Protein AF-A0A1S7LLH4-F1 (afdb_monomer_lite)

Structure (mmCIF, N/CA/C/O backbone):
data_AF-A0A1S7LLH4-F1
#
_entry.id   AF-A0A1S7LLH4-F1
#
loop_
_atom_site.group_PDB
_atom_site.id
_atom_site.type_symbol
_atom_site.label_atom_id
_atom_site.label_alt_id
_atom_site.label_comp_id
_atom_site.label_asym_id
_atom_site.label_entity_id
_atom_site.label_seq_id
_atom_site.pdbx_PDB_ins_code
_atom_site.Cartn_x
_atom_site.Cartn_y
_atom_site.Cartn_z
_atom_site.occupancy
_atom_site.B_iso_or_equiv
_atom_site.auth_seq_id
_atom_site.auth_comp_id
_atom_site.auth_asym_id
_atom_site.auth_atom_id
_atom_site.pdbx_PDB_model_num
ATOM 1 N N . MET A 1 1 ? -11.980 6.914 12.375 1.00 86.25 1 MET A N 1
ATOM 2 C CA . MET A 1 1 ? -11.325 5.620 12.648 1.00 86.25 1 MET A CA 1
ATOM 3 C C . MET A 1 1 ? -11.831 4.534 11.709 1.00 86.25 1 MET A C 1
ATOM 5 O O . MET A 1 1 ? -11.052 4.061 10.903 1.00 86.25 1 MET A O 1
ATOM 9 N N . GLU A 1 2 ? -13.122 4.188 11.729 1.00 92.25 2 GLU A N 1
ATOM 10 C CA . GLU A 1 2 ? -13.678 3.122 10.872 1.00 92.25 2 GLU A CA 1
ATOM 11 C C . GLU A 1 2 ? -13.379 3.289 9.371 1.00 92.25 2 GLU A C 1
ATOM 13 O O . GLU A 1 2 ? -12.953 2.337 8.723 1.00 92.25 2 GLU A O 1
ATOM 18 N N . HIS A 1 3 ? -13.545 4.500 8.827 1.00 92.69 3 HIS A N 1
ATOM 19 C CA . HIS A 1 3 ? -13.207 4.790 7.431 1.00 92.69 3 HIS A CA 1
ATOM 20 C C . HIS A 1 3 ? -11.737 4.478 7.104 1.00 92.69 3 HIS A C 1
ATOM 22 O O . HIS A 1 3 ? -11.473 3.746 6.154 1.00 92.69 3 HIS A O 1
ATOM 28 N N . ALA A 1 4 ? -10.808 4.968 7.930 1.00 92.25 4 ALA A N 1
ATOM 29 C CA . ALA A 1 4 ? -9.373 4.751 7.769 1.00 92.25 4 ALA A CA 1
ATOM 30 C C . ALA A 1 4 ? -9.001 3.260 7.866 1.00 92.25 4 ALA A C 1
ATOM 32 O O . ALA A 1 4 ? -8.251 2.759 7.036 1.00 92.25 4 ALA A O 1
ATOM 33 N N . LEU A 1 5 ? -9.597 2.510 8.803 1.00 94.12 5 LEU A N 1
ATOM 34 C CA . LEU A 1 5 ? -9.387 1.059 8.905 1.00 94.12 5 LEU A CA 1
ATOM 35 C C . LEU A 1 5 ? -9.904 0.309 7.669 1.00 94.12 5 LEU A C 1
ATOM 37 O O . LEU A 1 5 ? -9.242 -0.601 7.178 1.00 94.12 5 LEU A O 1
ATOM 41 N N . ASN A 1 6 ? -11.060 0.704 7.129 1.00 95.19 6 ASN A N 1
ATOM 42 C CA . ASN A 1 6 ? -11.594 0.113 5.901 1.00 95.19 6 ASN A CA 1
ATOM 43 C C . ASN A 1 6 ? -10.719 0.444 4.679 1.00 95.19 6 ASN A C 1
ATOM 45 O O . ASN A 1 6 ? -10.587 -0.383 3.779 1.00 95.19 6 ASN A O 1
ATOM 49 N N . GLN A 1 7 ? -10.127 1.640 4.625 1.00 95.00 7 GLN A N 1
ATOM 50 C CA . GLN A 1 7 ? -9.169 1.998 3.577 1.00 95.00 7 GLN A CA 1
ATOM 51 C C . GLN A 1 7 ? -7.871 1.199 3.704 1.00 95.00 7 GLN A C 1
ATOM 53 O O . GLN A 1 7 ? -7.420 0.644 2.704 1.00 95.00 7 GLN A O 1
ATOM 58 N N . LEU A 1 8 ? -7.318 1.076 4.918 1.00 94.75 8 LEU A N 1
ATOM 59 C CA . LEU A 1 8 ? -6.141 0.245 5.180 1.00 94.75 8 LEU A CA 1
ATOM 60 C C . LEU A 1 8 ? -6.381 -1.192 4.721 1.00 94.75 8 LEU A C 1
ATOM 62 O O . LEU A 1 8 ? -5.567 -1.749 3.994 1.00 94.75 8 LEU A O 1
ATOM 66 N N . GLN A 1 9 ? -7.531 -1.760 5.087 1.00 96.12 9 GLN A N 1
ATOM 67 C CA . GLN A 1 9 ? -7.909 -3.107 4.681 1.00 96.12 9 GLN A CA 1
ATOM 68 C C . GLN A 1 9 ? -7.928 -3.264 3.158 1.00 96.12 9 GLN A C 1
ATOM 70 O O . GLN A 1 9 ? -7.307 -4.187 2.650 1.00 96.12 9 GLN A O 1
ATOM 75 N N . LYS A 1 10 ? -8.555 -2.339 2.421 1.00 95.62 10 LYS A N 1
ATOM 76 C CA . LYS A 1 10 ? -8.581 -2.394 0.950 1.00 95.62 10 LYS A CA 1
ATOM 77 C C . LYS A 1 10 ? -7.186 -2.355 0.328 1.00 95.62 10 LYS A C 1
ATOM 79 O O . LYS A 1 10 ? -6.949 -3.058 -0.646 1.00 95.62 10 LYS A O 1
ATOM 84 N N . MET A 1 11 ? -6.281 -1.540 0.866 1.00 95.00 11 MET A N 1
ATOM 85 C CA . MET A 1 11 ? -4.906 -1.454 0.363 1.00 95.00 11 MET A CA 1
ATOM 86 C C . MET A 1 11 ? -4.117 -2.732 0.656 1.00 95.00 11 MET A C 1
ATOM 88 O O . MET A 1 11 ? -3.399 -3.213 -0.214 1.00 95.00 11 MET A O 1
ATOM 92 N N . LEU A 1 12 ? -4.289 -3.317 1.844 1.00 95.19 12 LEU A N 1
ATOM 93 C CA . LEU A 1 12 ? -3.680 -4.605 2.183 1.00 95.19 12 LEU A CA 1
ATOM 94 C C . LEU A 1 12 ? -4.236 -5.737 1.311 1.00 95.19 12 LEU A C 1
ATOM 96 O O . LEU A 1 12 ? -3.461 -6.529 0.792 1.00 95.19 12 LEU A O 1
ATOM 100 N N . ASP A 1 13 ? -5.551 -5.767 1.081 1.00 94.88 13 ASP A N 1
ATOM 101 C CA . ASP A 1 13 ? -6.192 -6.744 0.194 1.00 94.88 13 ASP A CA 1
ATOM 102 C C . ASP A 1 13 ? -5.656 -6.627 -1.246 1.00 94.88 13 ASP A C 1
ATOM 104 O O . ASP A 1 13 ? -5.416 -7.641 -1.892 1.00 94.88 13 ASP A O 1
ATOM 108 N N . GLN A 1 14 ? -5.423 -5.405 -1.743 1.00 93.25 14 GLN A N 1
ATOM 109 C CA . GLN A 1 14 ? -4.819 -5.172 -3.062 1.00 93.25 14 GLN A CA 1
ATOM 110 C C . GLN A 1 14 ? -3.354 -5.606 -3.132 1.00 93.25 14 GLN A C 1
ATOM 112 O O . GLN A 1 14 ? -2.935 -6.143 -4.153 1.00 93.25 14 GLN A O 1
ATOM 117 N N . LEU A 1 15 ? -2.573 -5.369 -2.075 1.00 91.94 15 LEU A N 1
ATOM 118 C CA . LEU A 1 15 ? -1.173 -5.792 -2.026 1.00 91.94 15 LEU A CA 1
ATOM 119 C C . LEU A 1 15 ? -1.048 -7.311 -1.945 1.00 91.94 15 LEU A C 1
ATOM 121 O O . LEU A 1 15 ? -0.180 -7.875 -2.594 1.00 91.94 15 LEU A O 1
ATOM 125 N N . GLU A 1 16 ? -1.906 -7.977 -1.178 1.00 91.06 16 GLU A N 1
ATOM 126 C CA . GLU A 1 16 ? -1.898 -9.436 -1.018 1.00 91.06 16 GLU A CA 1
ATOM 127 C C . GLU A 1 16 ? -2.499 -10.186 -2.217 1.00 91.06 16 GLU A C 1
ATOM 129 O O . GLU A 1 16 ? -2.377 -11.411 -2.305 1.00 91.06 16 GLU A O 1
ATOM 134 N N . ALA A 1 17 ? -3.137 -9.470 -3.144 1.00 91.19 17 ALA A N 1
ATOM 135 C CA . ALA A 1 17 ? -3.702 -10.050 -4.347 1.00 91.19 17 ALA A CA 1
ATOM 136 C C . ALA A 1 17 ? -2.589 -10.631 -5.257 1.00 91.19 17 ALA A C 1
ATOM 138 O O . ALA A 1 17 ? -1.499 -10.054 -5.375 1.00 91.19 17 ALA A O 1
ATOM 139 N N . PRO A 1 18 ? -2.819 -11.793 -5.899 1.00 85.25 18 PRO A N 1
ATOM 140 C CA . PRO A 1 18 ? -1.812 -12.437 -6.744 1.00 85.25 18 PRO A CA 1
ATOM 141 C C . PRO A 1 18 ? -1.500 -11.645 -8.023 1.00 85.25 18 PRO A C 1
ATOM 143 O O . PRO A 1 18 ? -0.460 -11.871 -8.649 1.00 85.25 18 PRO A O 1
ATOM 146 N N . GLU A 1 19 ? -2.382 -10.731 -8.428 1.00 90.25 19 GLU A N 1
ATOM 147 C CA . GLU A 1 19 ? -2.217 -9.887 -9.604 1.00 90.25 19 GLU A CA 1
ATOM 148 C C . GLU A 1 19 ? -0.988 -8.970 -9.483 1.00 90.25 19 GLU A C 1
ATOM 150 O O . GLU A 1 19 ? -0.641 -8.470 -8.412 1.00 90.25 19 GLU A O 1
ATOM 155 N N . ALA A 1 20 ? -0.303 -8.755 -10.610 1.00 88.38 20 ALA A N 1
ATOM 156 C CA . ALA A 1 20 ? 0.787 -7.789 -10.682 1.00 88.38 20 ALA A CA 1
ATOM 157 C C . ALA A 1 20 ? 0.222 -6.364 -10.634 1.00 88.38 20 ALA A C 1
ATOM 159 O O . ALA A 1 20 ? -0.786 -6.072 -11.280 1.00 88.38 20 ALA A O 1
ATOM 160 N N . LEU A 1 21 ? 0.898 -5.477 -9.903 1.00 91.31 21 LEU A N 1
ATOM 161 C CA . LEU A 1 21 ? 0.475 -4.087 -9.748 1.00 91.31 21 LEU A CA 1
ATOM 162 C C . LEU A 1 21 ? 1.218 -3.177 -10.725 1.00 91.31 21 LEU A C 1
ATOM 164 O O . LEU A 1 21 ? 2.437 -3.243 -10.870 1.00 91.31 21 LEU A O 1
ATOM 168 N N . GLU A 1 22 ? 0.495 -2.283 -11.381 1.00 90.56 22 GLU A N 1
ATOM 169 C CA . GLU A 1 22 ? 1.095 -1.252 -12.223 1.00 90.56 22 GLU A CA 1
ATOM 170 C C . GLU A 1 22 ? 1.779 -0.165 -11.380 1.00 90.56 22 GLU A C 1
ATOM 172 O O . GLU A 1 22 ? 1.456 0.052 -10.209 1.00 90.56 22 GLU A O 1
ATOM 177 N N . VAL A 1 23 ? 2.713 0.569 -11.995 1.00 88.56 23 VAL A N 1
ATOM 178 C CA . VAL A 1 23 ? 3.491 1.636 -11.331 1.00 88.56 23 VAL A CA 1
ATOM 179 C C . VAL A 1 23 ? 2.587 2.651 -10.629 1.00 88.56 23 VAL A C 1
ATOM 181 O O . VAL A 1 23 ? 2.852 3.040 -9.491 1.00 88.56 23 VAL A O 1
ATOM 184 N N . ASP A 1 24 ? 1.509 3.064 -11.295 1.00 91.38 24 ASP A N 1
ATOM 185 C CA . ASP A 1 24 ? 0.577 4.058 -10.761 1.00 91.38 24 ASP A CA 1
ATOM 186 C C . ASP A 1 24 ? -0.245 3.502 -9.593 1.00 91.38 24 ASP A C 1
ATOM 188 O O . ASP A 1 24 ? -0.549 4.230 -8.650 1.00 91.38 24 ASP A O 1
ATOM 192 N N . GLN A 1 25 ? -0.551 2.200 -9.608 1.00 92.81 25 GLN A N 1
ATOM 193 C CA . GLN A 1 25 ? -1.255 1.537 -8.509 1.00 92.81 25 GLN A CA 1
ATOM 194 C C . GLN A 1 25 ? -0.369 1.456 -7.266 1.00 92.81 25 GLN A C 1
ATOM 196 O O . GLN A 1 25 ? -0.832 1.755 -6.171 1.00 92.81 25 GLN A O 1
ATOM 201 N N . ILE A 1 26 ? 0.914 1.123 -7.433 1.00 91.44 26 ILE A N 1
ATOM 202 C CA . ILE A 1 26 ? 1.874 1.082 -6.323 1.00 91.44 26 ILE A CA 1
ATOM 203 C C . ILE A 1 26 ? 2.032 2.457 -5.682 1.00 91.44 26 ILE A C 1
ATOM 205 O O . ILE A 1 26 ? 1.939 2.569 -4.463 1.00 91.44 26 ILE A O 1
ATOM 209 N N . LYS A 1 27 ? 2.205 3.511 -6.488 1.00 91.12 27 LYS A N 1
ATOM 210 C CA . LYS A 1 27 ? 2.283 4.884 -5.965 1.00 91.12 27 LYS A CA 1
ATOM 211 C C . LYS A 1 27 ? 1.012 5.282 -5.219 1.00 91.12 27 LYS A C 1
ATOM 213 O O . LYS A 1 27 ? 1.100 5.815 -4.118 1.00 91.12 27 LYS A O 1
ATOM 218 N N . ALA A 1 28 ? -0.159 4.982 -5.783 1.00 94.06 28 ALA A N 1
ATOM 219 C CA . ALA A 1 28 ? -1.435 5.279 -5.140 1.00 94.06 28 ALA A CA 1
ATOM 220 C C . ALA A 1 28 ? -1.601 4.539 -3.802 1.00 94.06 28 ALA A C 1
ATOM 222 O O . ALA A 1 28 ? -2.124 5.113 -2.847 1.00 94.06 28 ALA A O 1
ATOM 223 N N . ILE A 1 29 ? -1.139 3.288 -3.713 1.00 93.31 29 ILE A N 1
ATOM 224 C CA . ILE A 1 29 ? -1.141 2.516 -2.466 1.00 93.31 29 ILE A CA 1
ATOM 225 C C . ILE A 1 29 ? -0.183 3.139 -1.445 1.00 93.31 29 ILE A C 1
ATOM 227 O O . ILE A 1 29 ? -0.567 3.322 -0.297 1.00 93.31 29 ILE A O 1
ATOM 231 N N . GLU A 1 30 ? 1.034 3.512 -1.841 1.00 91.62 30 GLU A N 1
ATOM 232 C CA . GLU A 1 30 ? 2.021 4.132 -0.944 1.00 91.62 30 GLU A CA 1
ATOM 233 C C . GLU A 1 30 ? 1.530 5.468 -0.371 1.00 91.62 30 GLU A C 1
ATOM 235 O O . GLU A 1 30 ? 1.562 5.677 0.844 1.00 91.62 30 GLU A O 1
ATOM 240 N N . GLU A 1 31 ? 1.023 6.354 -1.230 1.00 94.56 31 GLU A N 1
ATOM 241 C CA . GLU A 1 31 ? 0.432 7.633 -0.821 1.00 94.56 31 GLU A CA 1
ATOM 242 C C . GLU A 1 31 ? -0.811 7.419 0.054 1.00 94.56 31 GLU A C 1
ATOM 244 O O . GLU A 1 31 ? -1.001 8.100 1.066 1.00 94.56 31 GLU A O 1
ATOM 249 N N . GLY A 1 32 ? -1.645 6.439 -0.304 1.00 93.44 32 GLY A N 1
ATOM 250 C CA . GLY A 1 32 ? -2.826 6.059 0.462 1.00 93.44 32 GLY A CA 1
ATOM 251 C C . GLY A 1 32 ? -2.480 5.544 1.858 1.00 93.44 32 GLY A C 1
ATOM 252 O O . GLY A 1 32 ? -3.124 5.943 2.828 1.00 93.44 32 GLY A O 1
ATOM 253 N N . MET A 1 33 ? -1.448 4.706 1.987 1.00 92.81 33 MET A N 1
ATOM 254 C CA . MET A 1 33 ? -0.997 4.169 3.272 1.00 92.81 33 MET A CA 1
ATOM 255 C C . MET A 1 33 ? -0.495 5.275 4.198 1.00 92.81 33 MET A C 1
ATOM 257 O O . MET A 1 33 ? -0.892 5.291 5.361 1.00 92.81 33 MET A O 1
ATOM 261 N N . LEU A 1 34 ? 0.290 6.228 3.682 1.00 94.00 34 LEU A N 1
ATOM 262 C CA . LEU A 1 34 ? 0.749 7.389 4.457 1.00 94.00 34 LEU A CA 1
ATOM 263 C C . LEU A 1 34 ? -0.430 8.216 4.978 1.00 94.00 34 LEU A C 1
ATOM 265 O O . LEU A 1 34 ? -0.505 8.533 6.163 1.00 94.00 34 LEU A O 1
ATOM 269 N N . LYS A 1 35 ? -1.403 8.508 4.109 1.00 94.94 35 LYS A N 1
ATOM 270 C CA . LYS A 1 35 ? -2.597 9.260 4.502 1.00 94.94 35 LYS A CA 1
ATOM 271 C C . LYS A 1 35 ? -3.418 8.522 5.563 1.00 94.94 35 LYS A C 1
ATOM 273 O O . LYS A 1 35 ? -3.889 9.126 6.523 1.00 94.94 35 LYS A O 1
ATOM 278 N N . VAL A 1 36 ? -3.594 7.213 5.404 1.00 94.44 36 VAL A N 1
ATOM 279 C CA . VAL A 1 36 ? -4.347 6.398 6.362 1.00 94.44 36 VAL A CA 1
ATOM 280 C C . VAL A 1 36 ? -3.620 6.284 7.701 1.00 94.44 36 VAL A C 1
ATOM 282 O O . VAL A 1 36 ? -4.275 6.329 8.741 1.00 94.44 36 VAL A O 1
ATOM 285 N N . GLU A 1 37 ? -2.290 6.200 7.705 1.00 93.19 37 GLU A N 1
ATOM 286 C CA . GLU A 1 37 ? -1.484 6.252 8.927 1.00 93.19 37 GLU A CA 1
ATOM 287 C C . GLU A 1 37 ? -1.716 7.565 9.691 1.00 93.19 37 GLU A C 1
ATOM 289 O O . GLU A 1 37 ? -2.007 7.537 10.890 1.00 93.19 37 GLU A O 1
ATOM 294 N N . GLU A 1 38 ? -1.691 8.707 8.997 1.00 94.69 38 GLU A N 1
ATOM 295 C CA . GLU A 1 38 ? -1.998 10.016 9.586 1.00 94.69 38 GLU A CA 1
ATOM 296 C C . GLU A 1 38 ? -3.431 10.079 10.142 1.00 94.69 38 GLU A C 1
ATOM 298 O O . GLU A 1 38 ? -3.650 10.540 11.269 1.00 94.69 38 GLU A O 1
ATOM 303 N N . GLU A 1 39 ? -4.416 9.580 9.389 1.00 94.06 39 GLU A N 1
ATOM 304 C CA . GLU A 1 39 ? -5.818 9.542 9.816 1.00 94.06 39 GLU A CA 1
ATOM 305 C C . GLU A 1 39 ? -6.025 8.656 11.052 1.00 94.06 39 GLU A C 1
ATOM 307 O O . GLU A 1 39 ? -6.777 9.032 11.959 1.00 94.06 39 GLU A O 1
ATOM 312 N N . ILE A 1 40 ? -5.355 7.501 11.124 1.00 92.81 40 ILE A N 1
ATOM 313 C CA . ILE A 1 40 ? -5.379 6.614 12.294 1.00 92.81 40 ILE A CA 1
ATOM 314 C C . ILE A 1 40 ? -4.710 7.311 13.482 1.00 92.81 40 ILE A C 1
ATOM 316 O O . ILE A 1 40 ? -5.308 7.379 14.557 1.00 92.81 40 ILE A O 1
ATOM 320 N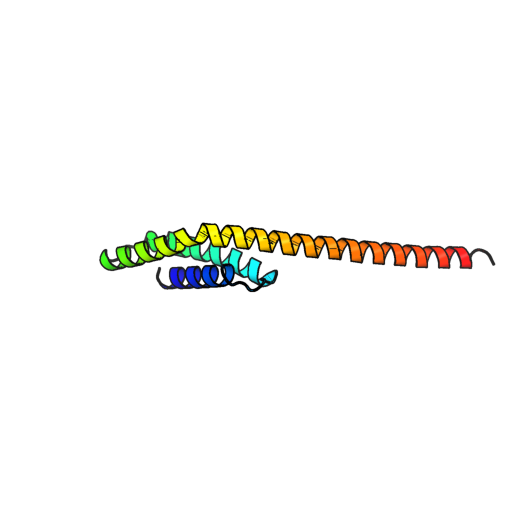 N . ALA A 1 41 ? -3.523 7.893 13.299 1.00 92.56 41 ALA A N 1
ATOM 321 C CA . ALA A 1 41 ? -2.798 8.597 14.356 1.00 92.56 41 ALA A CA 1
ATOM 322 C C . ALA A 1 41 ? -3.599 9.779 14.927 1.00 92.56 41 ALA A C 1
ATOM 324 O O . ALA A 1 41 ? -3.583 10.024 16.137 1.00 92.56 41 ALA A O 1
ATOM 325 N N . HIS A 1 42 ? -4.331 10.503 14.077 1.00 92.75 42 HIS A N 1
ATOM 326 C CA . HIS A 1 42 ? -5.257 11.543 14.513 1.00 92.75 42 HIS A CA 1
ATOM 327 C C . HIS A 1 42 ? -6.478 10.948 15.227 1.00 92.75 42 HIS A C 1
ATOM 329 O O . HIS A 1 42 ? -6.858 11.412 16.302 1.00 92.75 42 HIS A O 1
ATOM 335 N N . ALA A 1 43 ? -7.081 9.896 14.669 1.00 90.00 43 ALA A N 1
ATOM 336 C CA . ALA A 1 43 ? -8.266 9.271 15.237 1.00 90.00 43 ALA A CA 1
ATOM 337 C C . ALA A 1 43 ? -8.010 8.667 16.624 1.00 90.00 43 ALA A C 1
ATOM 339 O O . ALA A 1 43 ? -8.877 8.782 17.484 1.00 90.00 43 ALA A O 1
ATOM 340 N N . VAL A 1 44 ? -6.837 8.089 16.889 1.00 89.12 44 VAL A N 1
ATOM 341 C CA . VAL A 1 44 ? -6.483 7.529 18.209 1.00 89.12 44 VAL A CA 1
ATOM 342 C C . VAL A 1 44 ? -6.487 8.594 19.316 1.00 89.12 44 VAL A C 1
ATOM 344 O O . VAL A 1 44 ? -6.786 8.279 20.467 1.00 89.12 44 VAL A O 1
ATOM 347 N N . LYS A 1 45 ? -6.220 9.863 18.983 1.00 90.81 45 LYS A N 1
ATOM 348 C CA . LYS A 1 45 ? -6.204 10.980 19.947 1.00 90.81 45 LYS A CA 1
ATOM 349 C C . LYS A 1 45 ? -7.601 11.455 20.356 1.00 90.81 45 LYS A C 1
ATOM 351 O O . LYS A 1 45 ? -7.721 12.226 21.305 1.00 90.81 45 LYS A O 1
ATOM 356 N N . LEU A 1 46 ? -8.650 11.039 19.645 1.00 89.56 46 LEU A N 1
ATOM 357 C CA . LEU A 1 46 ? -10.015 11.477 19.920 1.00 89.56 46 LEU A CA 1
ATOM 358 C C . LEU A 1 46 ? -10.628 10.706 21.112 1.00 89.56 46 LEU A C 1
ATOM 360 O O . LEU A 1 46 ? -10.322 9.527 21.327 1.00 89.56 46 LEU A O 1
ATOM 364 N N . PRO A 1 47 ? -11.496 11.355 21.912 1.00 90.25 47 PRO A N 1
ATOM 365 C CA . PRO A 1 47 ? -12.108 10.743 23.087 1.00 90.25 47 PRO A CA 1
ATOM 366 C C . PRO A 1 47 ? -13.286 9.844 22.685 1.00 90.25 47 PRO A C 1
ATOM 368 O O . PRO A 1 47 ? -14.442 10.264 22.675 1.00 90.25 47 PRO A O 1
ATOM 371 N N . TRP A 1 48 ? -12.986 8.595 22.333 1.00 88.94 48 TRP A N 1
ATOM 372 C CA . TRP A 1 48 ? -13.993 7.596 21.968 1.00 88.94 48 TRP A CA 1
ATOM 373 C C . TRP A 1 48 ? -14.557 6.846 23.180 1.00 88.94 48 TRP A C 1
ATOM 375 O O . TRP A 1 48 ? -13.842 6.663 24.168 1.00 88.94 48 TRP A O 1
ATOM 385 N N . PRO A 1 49 ? -15.798 6.332 23.090 1.00 94.69 49 PRO A N 1
ATOM 386 C CA . PRO A 1 49 ? -16.313 5.348 24.035 1.00 94.69 49 PRO A CA 1
ATOM 387 C C . PRO A 1 49 ? -15.423 4.098 24.084 1.00 94.69 49 PRO A C 1
ATOM 389 O O . PRO A 1 49 ? -14.994 3.606 23.040 1.00 94.69 49 PRO A O 1
ATOM 392 N N . GLU A 1 50 ? -15.209 3.541 25.278 1.00 90.00 50 GLU A N 1
ATOM 393 C CA . GLU A 1 50 ? -14.294 2.406 25.491 1.00 90.00 50 GLU A CA 1
ATOM 394 C C . GLU A 1 50 ? -14.647 1.189 24.621 1.00 90.00 50 GLU A C 1
ATOM 396 O O . GLU A 1 50 ? -13.776 0.600 23.987 1.00 90.00 50 GLU A O 1
ATOM 401 N N . ALA A 1 51 ? -15.944 0.890 24.480 1.00 92.44 51 ALA A N 1
ATOM 402 C CA . ALA A 1 51 ? -16.423 -0.184 23.610 1.00 92.44 51 ALA A CA 1
ATOM 403 C C . ALA A 1 51 ? -16.029 0.017 22.131 1.00 92.44 51 ALA A C 1
ATOM 405 O O . ALA A 1 51 ? -15.680 -0.941 21.449 1.00 92.44 51 ALA A O 1
ATOM 406 N N . GLN A 1 52 ? -16.052 1.257 21.624 1.00 92.00 52 GLN A N 1
ATOM 407 C CA . GLN A 1 52 ? -15.632 1.551 20.246 1.00 92.00 52 GLN A CA 1
ATOM 408 C C . GLN A 1 52 ? -14.112 1.509 20.103 1.00 92.00 52 GLN A C 1
ATOM 410 O O . GLN A 1 52 ? -13.602 1.002 19.103 1.00 92.00 52 GLN A O 1
ATOM 415 N N . ARG A 1 53 ? -13.390 2.014 21.110 1.00 90.25 53 ARG A N 1
ATOM 416 C CA . ARG A 1 53 ? -11.929 1.969 21.142 1.00 90.25 53 ARG A CA 1
ATOM 417 C C . ARG A 1 53 ? -11.435 0.527 21.064 1.00 90.25 53 ARG A C 1
ATOM 419 O O . ARG A 1 53 ? -10.607 0.244 20.209 1.00 90.25 53 ARG A O 1
ATOM 426 N N . GLN A 1 54 ? -11.990 -0.370 21.877 1.00 91.62 54 GLN A N 1
ATOM 427 C CA . GLN A 1 54 ? -11.599 -1.778 21.885 1.00 91.62 54 GLN A CA 1
ATOM 428 C C . GLN A 1 54 ? -11.820 -2.446 20.518 1.00 91.62 54 GLN A C 1
ATOM 430 O O . GLN A 1 54 ? -10.886 -3.019 19.964 1.00 91.62 54 GLN A O 1
ATOM 435 N N . VAL A 1 55 ? -13.009 -2.289 19.921 1.00 94.25 55 VAL A N 1
ATOM 436 C CA . VAL A 1 55 ? -13.324 -2.869 18.601 1.00 94.25 55 VAL A CA 1
ATOM 437 C C . VAL A 1 55 ? -12.366 -2.372 17.516 1.00 94.25 55 VAL A C 1
ATOM 439 O O . VAL A 1 55 ? -11.919 -3.140 16.664 1.00 94.25 55 VAL A O 1
ATOM 442 N N . TRP A 1 56 ? -12.040 -1.079 17.510 1.00 93.44 56 TRP A N 1
ATOM 443 C CA . TRP A 1 56 ? -11.113 -0.534 16.520 1.00 93.44 56 TRP A CA 1
ATOM 444 C C . TRP A 1 56 ? -9.661 -0.915 16.783 1.00 93.44 56 TRP A C 1
ATOM 446 O O . TRP A 1 56 ? -8.931 -1.108 15.816 1.00 93.44 56 TRP A O 1
ATOM 456 N N . SER A 1 57 ? -9.252 -1.056 18.044 1.00 91.81 57 SER A N 1
ATOM 457 C CA . SER A 1 57 ? -7.927 -1.556 18.413 1.00 91.81 57 SER A CA 1
ATOM 458 C C . SER A 1 57 ? -7.726 -2.998 17.953 1.00 91.81 57 SER A C 1
ATOM 460 O O . SER A 1 57 ? -6.739 -3.267 17.278 1.00 91.81 57 SER A O 1
ATOM 462 N N . GLU A 1 58 ? -8.685 -3.890 18.216 1.00 94.94 58 GLU A N 1
ATOM 463 C CA . GLU A 1 58 ? -8.631 -5.291 17.765 1.00 94.94 58 GLU A CA 1
ATOM 464 C C . GLU A 1 58 ? -8.571 -5.384 16.231 1.00 94.94 58 GLU A C 1
ATOM 466 O O . GLU A 1 58 ? -7.769 -6.129 15.664 1.00 94.94 58 GLU A O 1
ATOM 471 N N . ARG A 1 59 ? -9.374 -4.572 15.527 1.00 95.38 59 ARG A N 1
ATOM 472 C CA . ARG A 1 59 ? -9.322 -4.506 14.057 1.00 95.38 59 ARG A CA 1
ATOM 473 C C . ARG A 1 59 ? -7.988 -3.966 13.548 1.00 95.38 59 ARG A C 1
ATOM 475 O O . ARG A 1 59 ? -7.450 -4.513 12.590 1.00 95.38 59 ARG A O 1
ATOM 482 N N . LEU A 1 60 ? -7.467 -2.901 14.153 1.00 94.56 60 LEU A N 1
ATOM 483 C CA . LEU A 1 60 ? -6.184 -2.315 13.770 1.00 94.56 60 LEU A CA 1
ATOM 484 C C . LEU A 1 60 ? -5.041 -3.312 13.977 1.00 94.56 60 LEU A C 1
ATOM 486 O O . LEU A 1 60 ? -4.214 -3.464 13.086 1.00 94.56 60 LEU A O 1
ATOM 490 N N . GLU A 1 61 ? -5.026 -4.029 15.098 1.00 95.44 61 GLU A N 1
ATOM 491 C CA . GLU A 1 61 ? -4.043 -5.077 15.380 1.00 95.44 61 GLU A CA 1
ATOM 492 C C . GLU A 1 61 ? -4.089 -6.192 14.326 1.00 95.44 61 GLU A C 1
ATOM 494 O O . GLU A 1 61 ? -3.053 -6.579 13.781 1.00 95.44 61 GLU A O 1
ATOM 499 N N . GLY A 1 62 ? -5.291 -6.637 13.944 1.00 95.94 62 GLY A N 1
ATOM 500 C CA . GLY A 1 62 ? -5.472 -7.592 12.849 1.00 95.94 62 GLY A CA 1
ATOM 501 C C . GLY A 1 62 ? -4.889 -7.109 11.514 1.00 95.94 62 GLY A C 1
ATOM 502 O O . GLY A 1 62 ? -4.284 -7.895 10.786 1.00 95.94 62 GLY A O 1
ATOM 503 N N . LEU A 1 63 ? -5.017 -5.816 11.200 1.00 94.94 63 LEU A N 1
ATOM 504 C CA . LEU A 1 63 ? -4.442 -5.221 9.987 1.00 94.94 63 LEU A CA 1
ATOM 505 C C . LEU A 1 63 ? -2.919 -5.029 10.094 1.00 94.94 63 LEU A C 1
ATOM 507 O O . LEU A 1 63 ? -2.209 -5.260 9.118 1.00 94.94 63 LEU A O 1
ATOM 511 N N . ILE A 1 64 ? -2.394 -4.674 11.269 1.00 94.19 64 ILE A N 1
ATOM 512 C CA . ILE A 1 64 ? -0.947 -4.553 11.512 1.00 94.19 64 ILE A CA 1
ATOM 513 C C . ILE A 1 64 ? -0.254 -5.905 11.319 1.00 94.19 64 ILE A C 1
ATOM 515 O O . ILE A 1 64 ? 0.799 -5.969 10.689 1.00 94.19 64 ILE A O 1
ATOM 519 N N . ASN A 1 65 ? -0.867 -6.999 11.771 1.00 95.62 65 ASN A N 1
ATOM 520 C CA . ASN A 1 65 ? -0.314 -8.345 11.602 1.00 95.62 65 ASN A CA 1
ATOM 521 C C . ASN A 1 65 ? -0.175 -8.774 10.130 1.00 95.62 65 ASN A C 1
ATOM 523 O O . ASN A 1 65 ? 0.636 -9.644 9.816 1.00 95.62 65 ASN A O 1
ATOM 527 N N . ARG A 1 66 ? -0.923 -8.144 9.217 1.00 94.12 66 ARG A N 1
ATOM 528 C CA . ARG A 1 66 ? -0.826 -8.362 7.766 1.00 94.12 66 ARG A CA 1
ATOM 529 C C . ARG A 1 66 ? 0.272 -7.527 7.099 1.00 94.12 66 ARG A C 1
ATOM 531 O O . ARG A 1 66 ? 0.763 -7.892 6.031 1.00 94.12 66 ARG A O 1
ATOM 538 N N . MET A 1 67 ? 0.711 -6.433 7.729 1.00 92.06 67 MET A N 1
ATOM 539 C CA . MET A 1 67 ? 1.686 -5.511 7.137 1.00 92.06 67 MET A CA 1
ATOM 540 C C . MET A 1 67 ? 3.005 -6.157 6.696 1.00 92.06 67 MET A C 1
ATOM 542 O O . MET A 1 67 ? 3.472 -5.783 5.621 1.00 92.06 67 MET A O 1
ATOM 546 N N . PRO A 1 68 ? 3.626 -7.100 7.434 1.00 93.06 68 PRO A N 1
ATOM 547 C CA . PRO A 1 68 ? 4.888 -7.693 6.995 1.00 93.06 68 PRO A CA 1
ATOM 548 C C . PRO A 1 68 ? 4.780 -8.378 5.628 1.00 93.06 68 PRO A C 1
ATOM 550 O O . PRO A 1 68 ? 5.650 -8.200 4.779 1.00 93.06 68 PRO A O 1
ATOM 553 N N . VAL A 1 69 ? 3.686 -9.108 5.385 1.00 91.12 69 VAL A N 1
ATOM 554 C CA . VAL A 1 69 ? 3.435 -9.779 4.099 1.00 91.12 69 VAL A CA 1
ATOM 555 C C . VAL A 1 69 ? 3.247 -8.745 2.990 1.00 91.12 69 VAL A C 1
ATOM 557 O O . VAL A 1 69 ? 3.897 -8.825 1.947 1.00 91.12 69 VAL A O 1
ATOM 560 N N . ALA A 1 70 ? 2.428 -7.723 3.245 1.00 90.19 70 ALA A N 1
ATOM 561 C CA . ALA A 1 70 ? 2.191 -6.638 2.300 1.00 90.19 70 ALA A CA 1
ATOM 562 C C . ALA A 1 70 ? 3.476 -5.848 1.962 1.00 90.19 70 ALA A C 1
ATOM 564 O O . ALA A 1 70 ? 3.691 -5.482 0.808 1.00 90.19 70 ALA A O 1
ATOM 565 N N . GLN A 1 71 ? 4.367 -5.626 2.937 1.00 89.31 71 GLN A N 1
ATOM 566 C CA . GLN A 1 71 ? 5.656 -4.9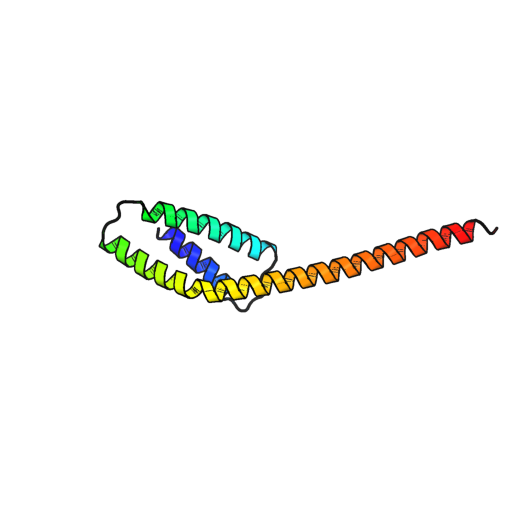53 2.732 1.00 89.31 71 GLN A CA 1
ATOM 567 C C . GLN A 1 71 ? 6.615 -5.769 1.861 1.00 89.31 71 GLN A C 1
ATOM 569 O O . GLN A 1 71 ? 7.274 -5.201 0.987 1.00 89.31 71 GLN A O 1
ATOM 574 N N . VAL A 1 72 ? 6.689 -7.087 2.075 1.00 93.25 72 VAL A N 1
ATOM 575 C CA . VAL A 1 72 ? 7.494 -7.983 1.228 1.00 93.25 72 VAL A CA 1
ATOM 576 C C . VAL A 1 72 ? 7.002 -7.910 -0.213 1.00 93.25 72 VAL A C 1
ATOM 578 O O . VAL A 1 72 ? 7.786 -7.642 -1.122 1.00 93.25 72 VAL A O 1
ATOM 581 N N . ARG A 1 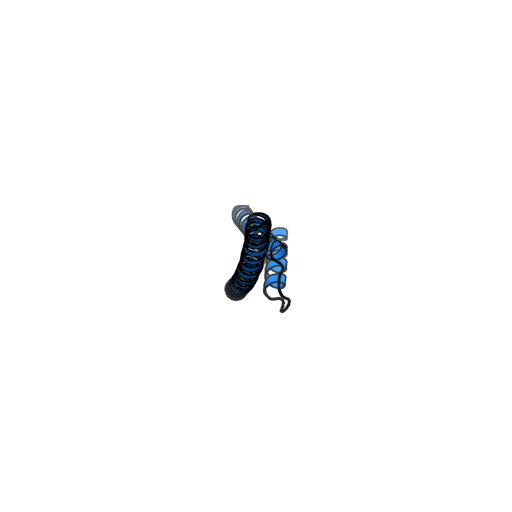73 ? 5.690 -8.043 -0.412 1.00 91.12 73 ARG A N 1
ATOM 582 C CA . ARG A 1 73 ? 5.067 -7.991 -1.735 1.00 91.12 73 ARG A CA 1
ATOM 583 C C . ARG A 1 73 ? 5.282 -6.648 -2.438 1.00 91.12 73 ARG A C 1
ATOM 585 O O . ARG A 1 73 ? 5.647 -6.616 -3.610 1.00 91.12 73 ARG A O 1
ATOM 592 N N . LEU A 1 74 ? 5.163 -5.533 -1.719 1.00 91.06 74 LEU A N 1
ATOM 593 C CA . LEU A 1 74 ? 5.476 -4.203 -2.250 1.00 91.06 74 LEU A CA 1
ATOM 594 C C . LEU A 1 74 ? 6.943 -4.091 -2.706 1.00 91.06 74 LEU A C 1
ATOM 596 O O . LEU A 1 74 ? 7.230 -3.516 -3.758 1.00 91.06 74 LEU A O 1
ATOM 600 N N . ALA A 1 75 ? 7.886 -4.644 -1.937 1.00 91.56 75 ALA A N 1
ATOM 601 C CA . ALA A 1 75 ? 9.305 -4.638 -2.292 1.00 91.56 75 ALA A CA 1
ATOM 602 C C . ALA A 1 75 ? 9.604 -5.492 -3.539 1.00 91.56 75 ALA A C 1
ATOM 604 O O . ALA A 1 75 ? 10.410 -5.088 -4.387 1.00 91.56 75 ALA A O 1
ATOM 605 N N . GLU A 1 76 ? 8.938 -6.638 -3.682 1.00 93.31 76 GLU A N 1
ATOM 606 C CA . GLU A 1 76 ? 9.008 -7.483 -4.880 1.00 93.31 76 GLU A CA 1
ATOM 607 C C . GLU A 1 76 ? 8.501 -6.738 -6.118 1.00 93.31 76 GLU A C 1
ATOM 609 O O . GLU A 1 76 ? 9.191 -6.693 -7.141 1.00 93.31 76 GLU A O 1
ATOM 614 N N . GLU A 1 77 ? 7.345 -6.082 -6.017 1.00 92.12 77 GLU A N 1
ATOM 615 C CA . GLU A 1 77 ? 6.760 -5.328 -7.126 1.00 92.12 77 GLU A CA 1
ATOM 616 C C . GLU A 1 77 ? 7.628 -4.124 -7.530 1.00 92.12 77 GLU A C 1
ATOM 618 O O . GLU A 1 77 ? 7.901 -3.921 -8.719 1.00 92.12 77 GLU A O 1
ATOM 623 N N . ARG A 1 78 ? 8.175 -3.379 -6.558 1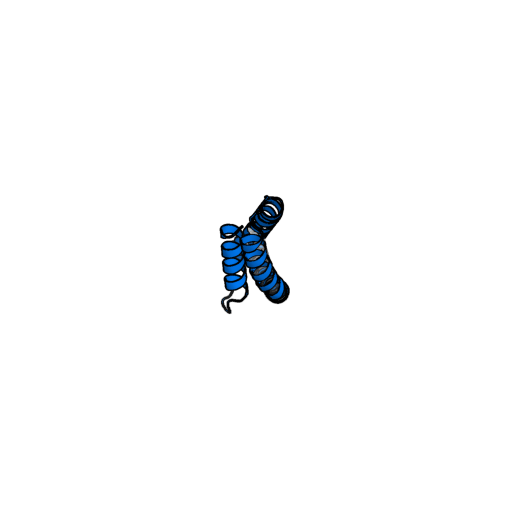.00 91.06 78 ARG A N 1
ATOM 624 C CA . ARG A 1 78 ? 9.162 -2.313 -6.819 1.00 91.06 78 ARG A CA 1
ATOM 625 C C . ARG A 1 78 ? 10.384 -2.846 -7.570 1.00 91.06 78 ARG A C 1
ATOM 627 O O . ARG A 1 78 ? 10.851 -2.219 -8.523 1.00 91.06 78 ARG A O 1
ATOM 634 N N . SER A 1 79 ? 10.886 -4.014 -7.172 1.00 93.31 79 SER A N 1
ATOM 635 C CA . SER A 1 79 ? 12.041 -4.659 -7.808 1.00 93.31 79 SER A CA 1
ATOM 636 C C . SER A 1 79 ? 11.728 -5.101 -9.240 1.00 93.31 79 SER A C 1
ATOM 638 O O . SER A 1 79 ? 12.530 -4.870 -10.151 1.00 93.31 79 SER A O 1
ATOM 640 N N . ARG A 1 80 ? 10.538 -5.675 -9.467 1.00 94.50 80 ARG A N 1
ATOM 641 C CA . ARG A 1 80 ? 10.041 -6.056 -10.797 1.00 94.50 80 ARG A CA 1
ATOM 642 C C . ARG A 1 80 ? 9.982 -4.849 -11.732 1.00 94.50 80 ARG A C 1
ATOM 644 O O . ARG A 1 80 ? 10.521 -4.907 -12.839 1.00 94.50 80 ARG A O 1
ATOM 651 N N . ILE A 1 81 ? 9.382 -3.750 -11.279 1.00 90.75 81 ILE A N 1
ATOM 652 C CA . ILE A 1 81 ? 9.257 -2.505 -12.049 1.00 90.75 81 ILE A CA 1
ATOM 653 C C . ILE A 1 81 ? 10.626 -1.900 -12.349 1.00 90.75 81 ILE A C 1
ATOM 655 O O . ILE A 1 81 ? 10.899 -1.536 -13.494 1.00 90.75 81 ILE A O 1
ATOM 659 N N . ALA A 1 82 ? 11.521 -1.830 -11.360 1.00 90.88 82 ALA A N 1
ATOM 660 C CA . ALA A 1 82 ? 12.880 -1.341 -11.576 1.00 90.88 82 ALA A CA 1
ATOM 661 C C . ALA A 1 82 ? 13.606 -2.170 -12.650 1.00 90.88 82 ALA A C 1
ATOM 663 O O . ALA A 1 82 ? 14.236 -1.613 -13.552 1.00 90.88 82 ALA A O 1
ATOM 664 N N . GLY A 1 83 ? 13.450 -3.498 -12.612 1.00 92.00 83 GLY A N 1
ATOM 665 C CA . GLY A 1 83 ? 13.976 -4.404 -13.630 1.00 92.00 83 GLY A CA 1
ATOM 666 C C . GLY A 1 83 ? 13.424 -4.124 -15.032 1.00 92.00 83 GLY A C 1
ATOM 667 O O . GLY A 1 83 ? 14.200 -4.056 -15.989 1.00 92.00 83 GLY A O 1
ATOM 668 N N . GLN A 1 84 ? 12.111 -3.908 -15.158 1.00 90.56 84 GLN A N 1
ATOM 669 C CA . GLN A 1 84 ? 11.459 -3.556 -16.426 1.00 90.56 84 GLN A CA 1
ATOM 670 C C . GLN A 1 84 ? 11.976 -2.218 -16.977 1.00 90.56 84 GLN A C 1
ATOM 672 O O . GLN A 1 84 ? 12.385 -2.148 -18.137 1.00 90.56 84 GLN A O 1
ATOM 677 N N . LEU A 1 85 ? 12.067 -1.184 -16.135 1.00 89.19 85 LEU A N 1
ATOM 678 C CA . LEU A 1 85 ? 12.585 0.132 -16.525 1.00 89.19 85 LEU A CA 1
ATOM 679 C C . LEU A 1 85 ? 14.053 0.070 -16.973 1.00 89.19 85 LEU A C 1
ATOM 681 O O . LEU A 1 85 ? 14.432 0.708 -17.954 1.00 89.19 85 LEU A O 1
ATOM 685 N N . MET A 1 86 ? 14.895 -0.726 -16.308 1.00 91.81 86 MET A N 1
ATOM 686 C CA . MET A 1 86 ? 16.293 -0.915 -16.716 1.00 91.81 86 MET A CA 1
ATOM 687 C C . MET A 1 86 ? 16.428 -1.646 -18.056 1.00 91.81 86 MET A C 1
ATOM 689 O O . MET A 1 86 ? 17.340 -1.357 -18.836 1.00 91.81 86 MET A O 1
ATOM 693 N N . GLN A 1 87 ? 15.570 -2.627 -18.334 1.00 91.69 87 GLN A N 1
ATOM 694 C CA . GLN A 1 87 ? 15.551 -3.298 -19.637 1.00 91.69 87 GLN A CA 1
ATOM 695 C C . GLN A 1 87 ? 15.120 -2.334 -20.742 1.00 91.69 87 GLN A C 1
ATOM 697 O O . GLN A 1 87 ? 15.767 -2.284 -21.792 1.00 91.69 87 GLN A O 1
ATOM 702 N N . GLU A 1 88 ? 14.100 -1.525 -20.470 1.00 89.75 88 GLU A N 1
ATOM 703 C CA . GLU A 1 88 ? 13.584 -0.539 -21.410 1.00 89.75 88 GLU A CA 1
ATOM 704 C C . GLU A 1 88 ? 14.606 0.568 -21.697 1.00 89.75 88 GLU A C 1
ATOM 706 O O . GLU A 1 88 ? 14.908 0.843 -22.857 1.00 89.75 88 GLU A O 1
ATOM 711 N N . ASN A 1 89 ? 15.262 1.107 -20.668 1.00 90.50 89 ASN A N 1
ATOM 712 C CA . ASN A 1 89 ? 16.349 2.073 -20.840 1.00 90.50 89 ASN A CA 1
ATOM 713 C C . ASN A 1 89 ? 17.500 1.508 -21.682 1.00 90.50 89 ASN A C 1
ATOM 715 O O . ASN A 1 89 ? 18.020 2.193 -22.563 1.00 90.50 89 ASN A O 1
ATOM 719 N N . ARG A 1 90 ? 17.876 0.238 -21.473 1.00 91.88 90 ARG A N 1
ATOM 720 C CA . ARG A 1 90 ? 18.887 -0.430 -22.312 1.00 91.88 90 ARG A CA 1
ATOM 721 C C . ARG A 1 90 ? 18.425 -0.575 -23.761 1.00 91.88 90 ARG A C 1
ATOM 723 O O . ARG A 1 90 ? 19.232 -0.414 -24.673 1.00 91.88 90 ARG A O 1
ATOM 730 N N . ARG A 1 91 ? 17.146 -0.882 -23.989 1.00 91.38 91 ARG A N 1
ATOM 731 C CA . ARG A 1 91 ? 16.561 -0.986 -25.334 1.00 91.38 91 ARG A CA 1
ATOM 732 C C . ARG A 1 91 ? 16.585 0.364 -26.052 1.00 91.38 91 ARG A C 1
ATOM 734 O O . ARG A 1 91 ? 17.059 0.433 -27.183 1.00 91.38 91 ARG A O 1
ATOM 741 N N . VAL A 1 92 ? 16.138 1.423 -25.382 1.00 89.12 92 VAL A N 1
ATOM 742 C CA . VAL A 1 92 ? 16.140 2.797 -25.903 1.00 89.12 92 VAL A CA 1
ATOM 743 C C . VAL A 1 92 ? 17.567 3.284 -26.178 1.00 89.12 92 VAL A C 1
ATOM 745 O O . VAL A 1 92 ? 17.817 3.868 -27.231 1.00 89.12 92 VAL A O 1
ATOM 748 N N . GLY A 1 93 ? 18.523 2.978 -25.294 1.00 89.50 93 GLY A N 1
ATOM 749 C CA . GLY A 1 93 ? 19.944 3.280 -25.491 1.00 89.50 93 GLY A CA 1
ATOM 750 C C . GLY A 1 93 ? 20.505 2.685 -26.786 1.00 89.50 93 GLY A C 1
ATOM 751 O O . GLY A 1 93 ? 21.055 3.424 -27.601 1.00 89.50 93 GLY A O 1
ATOM 752 N N . ARG A 1 94 ? 20.264 1.388 -27.035 1.00 88.56 94 ARG A N 1
ATOM 753 C CA . ARG A 1 94 ? 20.666 0.727 -28.293 1.00 88.56 94 ARG A CA 1
ATOM 754 C C . ARG A 1 94 ? 20.034 1.383 -29.522 1.00 88.56 94 ARG A C 1
ATOM 756 O O . ARG A 1 94 ? 20.731 1.678 -30.482 1.00 88.56 94 ARG A O 1
ATOM 763 N N . MET A 1 95 ? 18.739 1.711 -29.467 1.00 86.38 95 MET A N 1
ATOM 764 C CA . MET A 1 95 ? 18.070 2.410 -30.575 1.00 86.38 95 MET A CA 1
ATOM 765 C C . MET A 1 95 ? 18.680 3.791 -30.863 1.00 86.38 95 MET A C 1
ATOM 767 O O . MET A 1 95 ? 18.709 4.226 -32.016 1.00 86.38 95 MET A O 1
ATOM 771 N N . HIS A 1 96 ? 19.144 4.509 -29.837 1.00 84.31 96 HIS A N 1
ATOM 772 C CA . HIS A 1 96 ? 19.833 5.785 -30.023 1.00 84.31 96 HIS A CA 1
ATOM 773 C C . HIS A 1 96 ? 21.223 5.622 -30.636 1.00 84.31 96 HIS A C 1
ATOM 775 O O . HIS A 1 96 ? 21.598 6.446 -31.470 1.00 84.31 96 HIS A O 1
ATOM 781 N N . GLU A 1 97 ? 21.975 4.599 -30.236 1.00 81.31 97 GLU A N 1
ATOM 782 C CA . GLU A 1 97 ? 23.278 4.272 -30.823 1.00 81.31 97 GLU A CA 1
ATOM 783 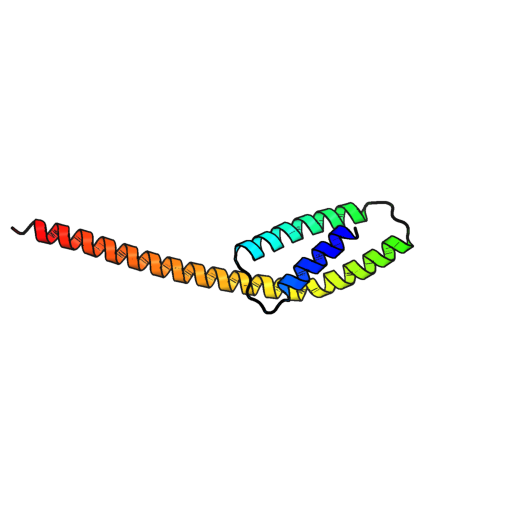C C . GLU A 1 97 ? 23.132 3.894 -32.296 1.00 81.31 97 GLU A C 1
ATOM 785 O O . GLU A 1 97 ? 23.761 4.536 -33.137 1.00 81.31 97 GLU A O 1
ATOM 790 N N . ASP A 1 98 ? 22.207 2.984 -32.621 1.00 80.44 98 ASP A N 1
ATOM 791 C CA . ASP A 1 98 ? 21.901 2.595 -34.000 1.00 80.44 98 ASP A CA 1
ATOM 792 C C . ASP A 1 98 ? 21.585 3.830 -34.854 1.00 80.44 98 ASP A C 1
ATOM 794 O O . ASP A 1 98 ? 22.185 4.049 -35.908 1.00 80.44 98 ASP A O 1
ATOM 798 N N . ARG A 1 99 ? 20.694 4.710 -34.370 1.00 73.75 99 ARG A N 1
ATOM 799 C CA . ARG A 1 99 ? 20.345 5.963 -35.062 1.00 73.75 99 ARG A CA 1
ATOM 800 C C . ARG A 1 99 ? 21.549 6.882 -35.274 1.00 73.75 99 ARG A C 1
ATOM 802 O O . ARG A 1 99 ? 21.659 7.468 -36.348 1.00 73.75 99 ARG A O 1
ATOM 809 N N . ARG A 1 100 ? 22.450 7.031 -34.294 1.00 73.31 100 ARG A N 1
ATOM 810 C CA . ARG A 1 100 ? 23.673 7.841 -34.466 1.00 73.31 100 ARG A CA 1
ATOM 811 C C . ARG A 1 100 ? 24.597 7.232 -35.517 1.00 73.31 100 ARG A C 1
ATOM 813 O O . ARG A 1 100 ? 25.104 7.975 -36.356 1.00 73.31 100 ARG A O 1
ATOM 820 N N . SER A 1 101 ? 24.767 5.912 -35.512 1.00 71.75 101 SER A N 1
ATOM 821 C CA . SER A 1 101 ? 25.571 5.198 -36.506 1.00 71.75 101 SER A CA 1
ATOM 822 C C . SER A 1 101 ? 25.026 5.385 -37.923 1.00 71.75 101 SER A C 1
ATOM 824 O O . SER A 1 101 ? 25.802 5.659 -38.837 1.00 71.75 101 SER A O 1
ATOM 826 N N . TYR A 1 102 ? 23.702 5.339 -38.116 1.00 67.19 102 TYR A N 1
ATOM 827 C CA . TYR A 1 102 ? 23.083 5.632 -39.416 1.00 67.19 102 TYR A CA 1
ATOM 828 C C . TYR A 1 102 ? 23.342 7.074 -39.881 1.00 67.19 102 TYR A C 1
ATOM 830 O O . TYR A 1 102 ? 23.726 7.289 -41.032 1.00 67.19 102 TYR A O 1
ATOM 838 N N . THR A 1 103 ? 23.196 8.067 -38.998 1.00 68.69 103 THR A N 1
ATOM 839 C CA . THR A 1 103 ? 23.439 9.479 -39.347 1.00 68.69 103 THR A CA 1
ATOM 840 C C . THR A 1 103 ? 24.911 9.747 -39.678 1.00 68.69 103 THR A C 1
ATOM 842 O O . THR A 1 103 ? 25.210 10.480 -40.625 1.00 68.69 103 THR A O 1
ATOM 845 N N . GLN A 1 104 ? 25.842 9.131 -38.941 1.00 62.97 104 GLN A N 1
ATOM 846 C CA . GLN A 1 104 ? 27.277 9.272 -39.191 1.00 62.97 104 GLN A CA 1
ATOM 847 C C . GLN A 1 104 ? 27.678 8.618 -40.520 1.00 62.97 104 GLN A C 1
ATOM 849 O O . GLN A 1 104 ? 28.336 9.266 -41.332 1.00 62.97 104 GLN A O 1
ATOM 854 N N . ASN A 1 105 ? 27.211 7.394 -40.790 1.00 63.78 105 ASN A N 1
ATOM 855 C CA . ASN A 1 105 ? 27.525 6.678 -42.029 1.00 63.78 105 ASN A CA 1
ATOM 856 C C . ASN A 1 105 ? 27.017 7.413 -43.282 1.00 63.78 105 ASN A C 1
ATOM 858 O O . ASN A 1 105 ? 27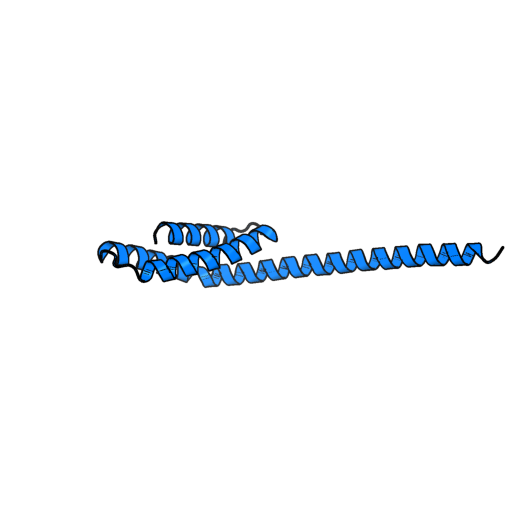.762 7.546 -44.254 1.00 63.78 105 ASN A O 1
ATOM 862 N N . ASN A 1 106 ? 25.804 7.977 -43.248 1.00 58.53 106 ASN A N 1
ATOM 863 C CA . ASN A 1 106 ? 25.293 8.787 -44.362 1.00 58.53 106 ASN A CA 1
ATOM 864 C C . ASN A 1 106 ? 26.089 10.088 -44.578 1.00 58.53 106 ASN A C 1
ATOM 866 O O . ASN A 1 106 ? 26.268 10.529 -45.717 1.00 58.53 106 ASN A O 1
ATOM 870 N N . SER A 1 107 ? 26.601 10.694 -43.502 1.00 57.41 107 SER A N 1
ATOM 871 C CA . SER A 1 107 ? 27.415 11.915 -43.581 1.00 57.41 107 SER A CA 1
ATOM 872 C C . SER A 1 107 ? 28.812 11.650 -44.154 1.00 57.41 107 SER A C 1
ATOM 874 O O . SER A 1 107 ? 29.369 12.507 -44.837 1.00 57.41 107 SER A O 1
ATOM 876 N N . THR A 1 108 ? 29.382 10.466 -43.907 1.00 58.12 108 THR A N 1
ATOM 877 C CA . THR A 1 108 ? 30.688 10.066 -44.454 1.00 58.12 108 THR A CA 1
ATOM 878 C C . THR A 1 108 ? 30.593 9.681 -45.932 1.00 58.12 108 THR A C 1
ATOM 880 O O . THR A 1 108 ? 31.421 10.134 -46.717 1.00 58.12 108 THR A O 1
ATOM 883 N N . MET A 1 109 ? 29.555 8.940 -46.344 1.00 57.34 109 MET A N 1
ATOM 884 C CA . MET A 1 109 ? 29.343 8.590 -47.760 1.00 57.34 109 MET A CA 1
ATOM 885 C C . MET A 1 109 ? 29.066 9.808 -48.654 1.00 57.34 109 MET A C 1
ATOM 887 O O . MET A 1 109 ? 29.475 9.817 -49.810 1.00 57.34 109 MET A O 1
ATOM 891 N N . SER A 1 110 ? 28.453 10.869 -48.119 1.00 52.81 110 SER A N 1
ATOM 892 C CA . SER A 1 110 ? 28.194 12.107 -48.875 1.00 52.81 110 SER A CA 1
ATOM 893 C C . SER A 1 110 ? 29.441 12.982 -49.091 1.00 52.81 110 SER A C 1
ATOM 895 O O . SER A 1 110 ? 29.362 13.982 -49.797 1.00 52.81 110 SER A O 1
ATOM 897 N N . ARG A 1 111 ? 30.586 12.648 -48.475 1.00 51.69 111 ARG A N 1
ATOM 898 C CA . ARG A 1 111 ? 31.833 13.436 -48.547 1.00 51.69 111 ARG A CA 1
ATOM 899 C C . ARG A 1 111 ? 32.912 12.806 -49.435 1.00 51.69 111 ARG A C 1
ATOM 901 O O . ARG A 1 111 ? 33.985 13.384 -49.570 1.00 51.69 111 ARG A O 1
ATOM 908 N N . SER A 1 112 ? 32.651 11.626 -50.000 1.00 48.25 112 SER A N 1
ATOM 909 C CA . SER A 1 112 ? 33.584 10.879 -50.859 1.00 48.25 112 SER A CA 1
ATOM 910 C C . SER A 1 112 ? 33.221 10.929 -52.351 1.00 48.25 112 SER A C 1
ATOM 912 O O . SER A 1 112 ? 33.679 10.072 -53.104 1.00 48.25 112 SER A O 1
ATOM 914 N N . VAL A 1 113 ? 32.421 11.916 -52.772 1.00 47.88 113 VAL A N 1
ATOM 915 C CA . VAL A 1 113 ? 32.102 12.216 -54.180 1.00 47.88 113 VAL A CA 1
ATOM 916 C C . VAL A 1 113 ? 32.622 13.602 -54.528 1.00 47.88 113 VAL A C 1
ATOM 918 O O . VAL A 1 113 ? 32.409 14.515 -53.697 1.00 47.88 113 VAL A O 1
#

Organism: Magnetococcus massalia (strain MO-1) (NCBI:txid451514)

Sequence (113 aa):
MEHALNQLQKMLDQLEAPEALEVDQIKAIEEGMLKVEEEIAHAVKLPWPEAQRQVWSERLEGLINRMPVAQVRLAEERSRIAGQLMQENRRVGRMHEDRRSYTQNNSTMSRSV

Radius of gyration: 24.89 Å; chains: 1; bounding box: 50×26×80 Å

Foldseek 3Di:
DVVLLVLLVVLLVVLPDPDQDDPVRLVVSVVSPVVSVVVVVVVLPDDDDPVVVVVVVVSVVVSVVSVVVSVVSSVVNVVVVVVVVVVVVVVVVVVVVVVVVVVVVVVVVVVPD

Secondary structure (DSSP, 8-state):
-HHHHHHHHHHHHHHHSSSPPPHHHHHHHHHHHHHHHHHHHHHHTS---HHHHHHHHHHHHHHHTTHHHHHHHHHHHHHHHHHHHHHHHHHHHHHHHHHHHHHHHHHHHTT--

pLDDT: mean 87.75, std 11.27, range [47.88, 96.12]